Protein AF-A0A7Y2HET6-F1 (afdb_monomer_lite)

Structure (mmCIF, N/CA/C/O backbone):
data_AF-A0A7Y2HET6-F1
#
_entry.id   AF-A0A7Y2HET6-F1
#
loop_
_atom_site.group_PDB
_atom_site.id
_atom_site.type_symbol
_atom_site.label_atom_id
_atom_site.label_alt_id
_atom_site.label_comp_id
_atom_site.label_asym_id
_atom_site.label_entity_id
_atom_site.label_seq_id
_atom_site.pdbx_PDB_ins_code
_atom_site.Cartn_x
_atom_site.Cartn_y
_atom_site.Cartn_z
_atom_site.occupancy
_atom_site.B_iso_or_equiv
_atom_site.auth_seq_id
_atom_site.auth_comp_id
_atom_site.auth_asym_id
_atom_site.auth_atom_id
_atom_site.pdbx_PDB_model_num
ATOM 1 N N . MET A 1 1 ? -26.409 -2.330 28.971 1.00 62.78 1 MET A N 1
ATOM 2 C CA . MET A 1 1 ? -26.628 -1.243 27.989 1.00 62.78 1 MET A CA 1
ATOM 3 C C . MET A 1 1 ? -25.480 -0.274 28.169 1.00 62.78 1 MET A C 1
ATOM 5 O O . MET A 1 1 ? -25.262 0.100 29.314 1.00 62.78 1 MET A O 1
ATOM 9 N N . ILE A 1 2 ? -24.763 0.069 27.095 1.00 73.62 2 ILE A N 1
ATOM 10 C CA . ILE A 1 2 ? -23.688 1.073 27.137 1.00 73.62 2 ILE A CA 1
ATOM 11 C C . ILE A 1 2 ? -24.313 2.404 27.571 1.00 73.62 2 ILE A C 1
ATOM 13 O O . ILE A 1 2 ? -25.259 2.877 26.932 1.00 73.62 2 ILE A O 1
ATOM 17 N N . LYS A 1 3 ? -23.857 2.949 28.698 1.00 78.44 3 LYS A N 1
ATOM 18 C CA . LYS A 1 3 ? -24.322 4.214 29.276 1.00 78.44 3 LYS A CA 1
ATOM 19 C C . LYS A 1 3 ? -23.621 5.396 28.619 1.00 78.44 3 LYS A C 1
ATOM 21 O O . LYS A 1 3 ? -24.258 6.436 28.439 1.00 78.44 3 LYS A O 1
ATOM 26 N N . ASN A 1 4 ? -22.355 5.232 28.233 1.00 85.12 4 ASN A N 1
ATOM 27 C CA . ASN A 1 4 ? -21.604 6.262 27.536 1.00 85.12 4 ASN A CA 1
ATOM 28 C C . ASN A 1 4 ? -22.112 6.412 26.084 1.00 85.12 4 ASN A C 1
ATOM 30 O O . ASN A 1 4 ? -21.939 5.536 25.234 1.00 85.12 4 ASN A O 1
ATOM 34 N N . GLN A 1 5 ? -22.783 7.534 25.799 1.00 87.88 5 GLN A N 1
ATOM 35 C CA . GLN A 1 5 ? -23.346 7.815 24.470 1.00 87.88 5 GLN A CA 1
ATOM 36 C C . GLN A 1 5 ? -22.262 8.033 23.410 1.00 87.88 5 GLN A C 1
ATOM 38 O O . GLN A 1 5 ? -22.479 7.694 22.248 1.00 87.88 5 GLN A O 1
ATOM 43 N N . GLU A 1 6 ? -21.108 8.570 23.805 1.00 86.88 6 GLU A N 1
ATOM 44 C CA . GLU A 1 6 ? -19.964 8.762 22.918 1.00 86.88 6 GLU A CA 1
ATOM 45 C C . GLU A 1 6 ? -19.372 7.411 22.521 1.00 86.88 6 GLU A C 1
ATOM 47 O O . GLU A 1 6 ? -19.274 7.125 21.332 1.00 86.88 6 GLU A O 1
ATOM 52 N N . LEU A 1 7 ? -19.115 6.527 23.491 1.00 88.62 7 LEU A N 1
ATOM 53 C CA . LEU A 1 7 ? -18.638 5.171 23.208 1.00 88.62 7 LEU A CA 1
ATOM 54 C C . LEU A 1 7 ? -19.602 4.420 22.283 1.00 88.62 7 LEU A C 1
ATOM 56 O O . LEU A 1 7 ? -19.187 3.810 21.299 1.00 88.62 7 LEU A O 1
ATOM 60 N N . ARG A 1 8 ? -20.909 4.498 22.560 1.00 87.69 8 ARG A N 1
ATOM 61 C CA . ARG A 1 8 ? -21.929 3.859 21.723 1.00 87.69 8 ARG A CA 1
ATOM 62 C C . ARG A 1 8 ? -21.895 4.377 20.285 1.00 87.69 8 ARG A C 1
ATOM 64 O O . ARG A 1 8 ? -22.008 3.574 19.365 1.00 87.69 8 ARG A O 1
ATOM 71 N N . LYS A 1 9 ? -21.781 5.692 20.092 1.00 89.88 9 LYS A N 1
ATOM 72 C CA . LYS A 1 9 ? -21.712 6.302 18.761 1.00 89.88 9 LYS A CA 1
ATOM 73 C C . LYS A 1 9 ? -20.455 5.839 18.024 1.00 89.88 9 LYS A C 1
ATOM 75 O O . LYS A 1 9 ? -20.559 5.327 16.914 1.00 89.88 9 LYS A O 1
ATOM 80 N N . THR A 1 10 ? -19.300 5.930 18.674 1.00 89.00 10 THR A N 1
ATOM 81 C CA . THR A 1 10 ? -18.011 5.577 18.074 1.00 89.00 10 THR A CA 1
ATOM 82 C C . THR A 1 10 ? -17.936 4.092 17.704 1.00 89.00 10 THR A C 1
ATOM 84 O O . THR A 1 10 ? -17.433 3.763 16.636 1.00 89.00 10 THR A O 1
ATOM 87 N N . LEU A 1 11 ? -18.499 3.191 18.519 1.00 89.88 11 LEU A N 1
ATOM 88 C CA . LEU A 1 11 ? -18.571 1.755 18.210 1.00 89.88 11 LEU A CA 1
ATOM 89 C C . LEU A 1 11 ? -19.487 1.419 17.025 1.00 89.88 11 LEU A C 1
ATOM 91 O O . LEU A 1 11 ? -19.273 0.403 16.369 1.00 89.88 11 LEU A O 1
ATOM 95 N N . ILE A 1 12 ? -20.514 2.234 16.766 1.00 91.69 12 ILE A N 1
ATOM 96 C CA . ILE A 1 12 ? -21.400 2.058 15.606 1.00 91.69 12 ILE A CA 1
ATOM 97 C C . ILE A 1 12 ? -20.713 2.544 14.325 1.00 91.69 12 ILE A C 1
ATOM 99 O O . ILE A 1 12 ? -20.874 1.918 13.284 1.00 91.69 12 ILE A O 1
ATOM 103 N N . GLU A 1 13 ? -19.962 3.643 14.402 1.00 91.25 13 GLU A N 1
ATOM 104 C CA . GLU A 1 13 ? -19.267 4.241 13.252 1.00 91.25 13 GLU A CA 1
ATOM 105 C C . GLU A 1 13 ? -18.008 3.460 12.852 1.00 91.25 13 GLU A C 1
ATOM 107 O O . GLU A 1 13 ? -17.721 3.320 11.668 1.00 91.25 13 GLU A O 1
ATOM 112 N N . TRP A 1 14 ? -17.289 2.905 13.833 1.00 91.81 14 TRP A N 1
ATOM 113 C CA . TRP A 1 14 ? -15.978 2.282 13.638 1.00 91.81 14 TRP A CA 1
ATOM 114 C C . TRP A 1 14 ? -15.902 1.229 12.516 1.00 91.81 14 TRP A C 1
ATOM 116 O O . TRP A 1 14 ? -14.957 1.292 11.731 1.00 91.81 14 TRP A O 1
ATOM 126 N N . PRO A 1 15 ? -16.848 0.276 12.382 1.00 92.50 15 PRO A N 1
ATOM 127 C CA . PRO A 1 15 ? -16.807 -0.686 11.283 1.00 92.50 15 PRO A CA 1
ATOM 128 C C . PRO A 1 15 ? -16.877 -0.028 9.900 1.00 92.50 15 PRO A C 1
ATOM 130 O O . PRO A 1 15 ? -16.197 -0.495 8.994 1.00 92.50 15 PRO A O 1
ATOM 133 N N . GLY A 1 16 ? -17.656 1.051 9.760 1.00 92.00 16 GLY A N 1
ATOM 134 C CA . GLY A 1 16 ? -17.790 1.789 8.504 1.00 92.00 16 GLY A CA 1
ATOM 135 C C . GLY A 1 16 ? -16.494 2.493 8.121 1.00 92.00 16 GLY A C 1
ATOM 136 O O . GLY A 1 16 ? -16.024 2.321 7.007 1.00 92.00 16 GLY A O 1
ATOM 137 N N . ASP A 1 17 ? -15.843 3.177 9.069 1.00 89.88 17 ASP A N 1
ATOM 138 C CA . ASP A 1 17 ? -14.570 3.855 8.777 1.00 89.88 17 ASP A CA 1
ATOM 139 C C . ASP A 1 17 ? -13.465 2.874 8.338 1.00 89.88 17 ASP A C 1
ATOM 141 O O . ASP A 1 17 ? -12.583 3.219 7.552 1.00 89.88 17 ASP A O 1
ATOM 145 N N . VAL A 1 18 ? -13.484 1.648 8.876 1.00 90.31 18 VAL A N 1
ATOM 146 C CA . VAL A 1 18 ? -12.546 0.585 8.487 1.00 90.31 18 VAL A CA 1
ATOM 147 C C . VAL A 1 18 ? -12.884 0.035 7.102 1.00 90.31 18 VAL A C 1
ATOM 149 O O . VAL A 1 18 ? -11.973 -0.213 6.314 1.00 90.31 18 VAL A O 1
ATOM 152 N N . GLU A 1 19 ? -14.167 -0.172 6.805 1.00 91.62 19 GLU A N 1
ATOM 153 C CA . GLU A 1 19 ? -14.625 -0.657 5.500 1.00 91.62 19 GLU A CA 1
ATOM 154 C C . GLU A 1 19 ? -14.312 0.351 4.386 1.00 91.62 19 GLU A C 1
ATOM 156 O O . GLU A 1 19 ? -13.726 -0.044 3.378 1.00 91.62 19 GLU A O 1
ATOM 161 N N . ASP A 1 20 ? -14.573 1.641 4.621 1.00 89.50 20 ASP A N 1
ATOM 162 C CA . ASP A 1 20 ? -14.265 2.732 3.690 1.00 89.50 20 ASP A CA 1
ATOM 163 C C . ASP A 1 20 ? -12.764 2.767 3.352 1.00 89.50 20 ASP A C 1
ATOM 165 O O . ASP A 1 20 ? -12.378 2.816 2.183 1.00 89.50 20 ASP A O 1
ATOM 169 N N . MET A 1 21 ? -11.893 2.648 4.363 1.00 88.75 21 MET A N 1
ATOM 170 C CA . MET A 1 21 ? -10.444 2.617 4.142 1.00 88.75 21 MET A CA 1
ATOM 171 C C . MET A 1 21 ? -10.014 1.401 3.301 1.00 88.75 21 MET A C 1
ATOM 173 O O . MET A 1 21 ? -9.165 1.522 2.415 1.00 88.75 21 MET A O 1
ATOM 177 N N . ILE A 1 22 ? -10.579 0.218 3.568 1.00 87.56 22 ILE A N 1
ATOM 178 C CA . ILE A 1 22 ? -10.263 -1.002 2.810 1.00 87.56 22 ILE A CA 1
ATOM 179 C C . ILE A 1 22 ? -10.725 -0.865 1.355 1.00 87.56 22 ILE A C 1
ATOM 181 O O . ILE A 1 22 ? -9.989 -1.244 0.440 1.00 87.56 22 ILE A O 1
ATOM 185 N N . GLU A 1 23 ? -11.930 -0.342 1.132 1.00 86.94 23 GLU A N 1
ATOM 186 C CA . GLU A 1 23 ? -12.464 -0.113 -0.208 1.00 86.94 23 GLU A CA 1
ATOM 187 C C . GLU A 1 23 ? -11.559 0.839 -1.003 1.00 86.94 23 GLU A C 1
ATOM 189 O O . GLU A 1 23 ? -11.174 0.527 -2.137 1.00 86.94 23 GLU A O 1
ATOM 194 N N . ASP A 1 24 ? -11.148 1.949 -0.393 1.00 85.06 24 ASP A N 1
ATOM 195 C CA . ASP A 1 24 ? -10.268 2.928 -1.025 1.00 85.06 24 ASP A CA 1
ATOM 196 C C . ASP A 1 24 ? -8.893 2.343 -1.371 1.00 85.06 24 ASP A C 1
ATOM 198 O O . ASP A 1 24 ? -8.395 2.560 -2.481 1.00 85.06 24 ASP A O 1
ATOM 202 N N . GLU A 1 25 ? -8.290 1.538 -0.491 1.00 82.62 25 GLU A N 1
ATOM 203 C CA . GLU A 1 25 ? -7.021 0.861 -0.789 1.00 82.62 25 GLU A CA 1
ATOM 204 C C . GLU A 1 25 ? -7.140 -0.117 -1.966 1.00 82.62 25 GLU A C 1
ATOM 206 O O . GLU A 1 25 ? -6.276 -0.139 -2.851 1.00 82.62 25 GLU A O 1
ATOM 211 N N . ILE A 1 26 ? -8.220 -0.904 -2.020 1.00 84.00 26 ILE A N 1
ATOM 212 C CA . ILE A 1 26 ? -8.471 -1.844 -3.122 1.00 84.00 26 ILE A CA 1
ATOM 213 C C . ILE A 1 26 ? -8.661 -1.085 -4.440 1.00 84.00 26 ILE A C 1
ATOM 215 O O . ILE A 1 26 ? -8.072 -1.456 -5.463 1.00 84.00 26 ILE A O 1
ATOM 219 N N . ASN A 1 27 ? -9.452 -0.012 -4.425 1.00 82.06 27 ASN A N 1
ATOM 220 C CA . ASN A 1 27 ? -9.710 0.815 -5.600 1.00 82.06 27 ASN A CA 1
ATOM 221 C C . ASN A 1 27 ? -8.422 1.475 -6.113 1.00 82.06 27 ASN A C 1
ATOM 223 O O . ASN A 1 27 ? -8.139 1.461 -7.316 1.00 82.06 27 ASN A O 1
ATOM 227 N N . GLN A 1 28 ? -7.591 1.997 -5.208 1.00 79.06 28 GLN A N 1
ATOM 228 C CA . GLN A 1 28 ? -6.291 2.567 -5.558 1.00 79.06 28 GLN A CA 1
ATOM 229 C C . GLN A 1 28 ? -5.345 1.519 -6.158 1.00 79.06 28 GLN A C 1
ATOM 231 O O . GLN A 1 28 ? -4.668 1.805 -7.154 1.00 79.06 28 GLN A O 1
ATOM 236 N N . ASP A 1 29 ? -5.308 0.300 -5.613 1.00 75.12 29 ASP A N 1
ATOM 237 C CA . ASP A 1 29 ? -4.490 -0.777 -6.177 1.00 75.12 29 ASP A CA 1
ATOM 238 C C . ASP A 1 29 ? -4.888 -1.049 -7.634 1.00 75.12 29 ASP A C 1
ATOM 240 O O . ASP A 1 29 ? -4.036 -1.073 -8.522 1.00 75.12 29 ASP A O 1
ATOM 244 N N . GLN A 1 30 ? -6.186 -1.148 -7.922 1.00 75.81 30 GLN A N 1
ATOM 245 C CA . GLN A 1 30 ? -6.675 -1.417 -9.276 1.00 75.81 30 GLN A CA 1
ATOM 246 C C . GLN A 1 30 ? -6.338 -0.297 -10.271 1.00 75.81 30 GLN A C 1
ATOM 248 O O . GLN A 1 30 ? -5.902 -0.579 -11.391 1.00 75.81 30 GLN A O 1
ATOM 253 N N . ILE A 1 31 ? -6.497 0.967 -9.869 1.00 75.56 31 ILE A N 1
ATOM 254 C CA . ILE A 1 31 ? -6.308 2.120 -10.762 1.00 75.56 31 ILE A CA 1
ATOM 255 C C . ILE A 1 31 ? -4.825 2.350 -11.073 1.00 75.56 31 ILE A C 1
ATOM 257 O O . ILE A 1 31 ? -4.468 2.638 -12.217 1.00 75.56 31 ILE A O 1
ATOM 261 N N . TYR A 1 32 ? -3.945 2.219 -10.078 1.00 71.62 32 TYR A N 1
ATOM 262 C CA . TYR A 1 32 ? -2.557 2.668 -10.211 1.00 71.62 32 TYR A CA 1
ATOM 263 C C . TYR A 1 32 ? -1.552 1.526 -10.359 1.00 71.62 32 TYR A C 1
ATOM 265 O O . TYR A 1 32 ? -0.531 1.703 -11.031 1.00 71.62 32 TYR A O 1
ATOM 273 N N . ARG A 1 33 ? -1.815 0.336 -9.801 1.00 74.25 33 ARG A N 1
ATOM 274 C CA . ARG A 1 33 ? -0.872 -0.792 -9.893 1.00 74.25 33 ARG A CA 1
ATOM 275 C C . ARG A 1 33 ? -0.799 -1.370 -11.293 1.00 74.25 33 ARG A C 1
ATOM 277 O O . ARG A 1 33 ? 0.293 -1.752 -11.701 1.00 74.25 33 ARG A O 1
ATOM 284 N N . GLY A 1 34 ? -1.912 -1.415 -12.028 1.00 79.81 34 GLY A N 1
ATOM 285 C CA . GLY A 1 34 ? -1.947 -1.908 -13.409 1.00 79.81 34 GLY A CA 1
ATOM 286 C C . GLY A 1 34 ? -1.011 -1.111 -14.328 1.00 79.81 34 GLY A C 1
ATOM 287 O O . GLY A 1 34 ? 0.001 -1.655 -14.772 1.00 79.81 34 GLY A O 1
ATOM 288 N N . PRO A 1 35 ? -1.258 0.197 -14.532 1.00 82.94 35 PRO A N 1
ATOM 289 C CA . PRO A 1 35 ? -0.413 1.043 -15.375 1.00 82.94 35 PRO A CA 1
ATOM 290 C C . PRO A 1 35 ? 1.044 1.119 -14.909 1.00 82.94 35 PRO A C 1
ATOM 292 O O . PRO A 1 35 ? 1.960 1.154 -15.733 1.00 82.94 35 PRO A O 1
ATOM 295 N N . TYR A 1 36 ? 1.275 1.130 -13.592 1.00 82.88 36 TYR A N 1
ATOM 296 C CA . TYR A 1 36 ? 2.622 1.125 -13.026 1.00 82.88 36 TYR A CA 1
ATOM 297 C C . TYR A 1 36 ? 3.359 -0.181 -13.343 1.00 82.88 36 TYR A C 1
ATOM 299 O O . TYR A 1 36 ? 4.473 -0.145 -13.863 1.00 82.88 36 TYR A O 1
ATOM 307 N N . LYS A 1 37 ? 2.725 -1.336 -13.109 1.00 83.56 37 LYS A N 1
ATOM 308 C CA . LYS A 1 37 ? 3.277 -2.655 -13.444 1.00 83.56 37 LYS A CA 1
ATOM 309 C C . LYS A 1 37 ? 3.563 -2.765 -14.939 1.00 83.56 37 LYS A C 1
ATOM 311 O O . LYS A 1 37 ? 4.658 -3.186 -15.302 1.00 83.56 37 LYS A O 1
ATOM 316 N N . ASP A 1 38 ? 2.629 -2.338 -15.784 1.00 86.62 38 ASP A N 1
ATOM 317 C CA . ASP A 1 38 ? 2.774 -2.367 -17.241 1.00 86.62 38 ASP A CA 1
ATOM 318 C C . ASP A 1 38 ? 3.935 -1.500 -17.732 1.00 86.62 38 ASP A C 1
ATOM 320 O O . ASP A 1 38 ? 4.612 -1.855 -18.698 1.00 86.62 38 ASP A O 1
ATOM 324 N N . PHE A 1 39 ? 4.197 -0.369 -17.071 1.00 88.94 39 PHE A N 1
ATOM 325 C CA . PHE A 1 39 ? 5.369 0.441 -17.376 1.00 88.94 39 PHE A CA 1
ATOM 326 C C . PHE A 1 39 ? 6.664 -0.252 -16.940 1.00 88.94 39 PHE A C 1
ATOM 328 O O . PHE A 1 39 ? 7.622 -0.302 -17.719 1.00 88.94 39 PHE A O 1
ATOM 335 N N . LEU A 1 40 ? 6.699 -0.793 -15.716 1.00 87.25 40 LEU A N 1
ATOM 336 C CA . LEU A 1 40 ? 7.888 -1.444 -15.167 1.00 87.25 40 LEU A CA 1
ATOM 337 C C . LEU A 1 40 ? 8.317 -2.639 -16.017 1.00 87.25 40 LEU A C 1
ATOM 339 O O . LEU A 1 40 ? 9.484 -2.714 -16.374 1.00 87.25 40 LEU A O 1
ATOM 343 N N . VAL A 1 41 ? 7.399 -3.515 -16.434 1.00 86.44 41 VAL A N 1
ATOM 344 C CA . VAL A 1 41 ? 7.752 -4.704 -17.241 1.00 86.44 41 VAL A CA 1
ATOM 345 C C . VAL A 1 41 ? 8.304 -4.370 -18.633 1.00 86.44 41 VAL A C 1
ATOM 347 O O . VAL A 1 41 ? 8.899 -5.231 -19.273 1.00 86.44 41 VAL A O 1
ATOM 350 N N . ARG A 1 42 ? 8.114 -3.136 -19.123 1.00 87.75 42 ARG A N 1
ATOM 351 C CA . ARG A 1 42 ? 8.690 -2.671 -20.399 1.00 87.75 42 ARG A CA 1
ATOM 352 C C . ARG A 1 42 ? 10.129 -2.185 -20.269 1.00 87.75 42 ARG A C 1
ATOM 354 O O . ARG A 1 42 ? 10.818 -2.114 -21.280 1.00 87.75 42 ARG A O 1
ATOM 361 N N . HIS A 1 43 ? 10.558 -1.822 -19.063 1.00 88.19 43 HIS A N 1
ATOM 362 C CA . HIS A 1 43 ? 11.853 -1.179 -18.834 1.00 88.19 43 HIS A CA 1
ATOM 363 C C . HIS A 1 43 ? 12.732 -1.937 -17.843 1.00 88.19 43 HIS A C 1
ATOM 365 O O . HIS A 1 43 ? 13.940 -1.746 -17.857 1.00 88.19 43 HIS A O 1
ATOM 371 N N . LEU A 1 44 ? 12.163 -2.780 -16.985 1.00 87.50 44 LEU A N 1
ATOM 372 C CA . LEU A 1 44 ? 12.875 -3.491 -15.933 1.00 87.50 44 LEU A CA 1
ATOM 373 C C . LEU A 1 44 ? 12.772 -5.000 -16.132 1.00 87.50 44 LEU A C 1
ATOM 375 O O . LEU A 1 44 ? 11.707 -5.541 -16.437 1.00 87.50 44 LEU A O 1
ATOM 379 N N . SER A 1 45 ? 13.892 -5.682 -15.910 1.00 85.31 45 SER A N 1
ATOM 380 C CA . SER A 1 45 ? 13.924 -7.137 -15.854 1.00 85.31 45 SER A CA 1
ATOM 381 C C . SER A 1 45 ? 13.329 -7.632 -14.539 1.00 85.31 45 SER A C 1
ATOM 383 O O . SER A 1 45 ? 13.624 -7.105 -13.463 1.00 85.31 45 SER A O 1
ATOM 385 N N . TRP A 1 46 ? 12.556 -8.718 -14.605 1.00 76.94 46 TRP A N 1
ATOM 386 C CA . TRP A 1 46 ? 12.036 -9.370 -13.403 1.00 76.94 46 TRP A CA 1
ATOM 387 C C . TRP A 1 46 ? 13.171 -9.920 -12.516 1.00 76.94 46 TRP A C 1
ATOM 389 O O . TRP A 1 46 ? 13.059 -9.898 -11.293 1.00 76.94 46 TRP A O 1
ATOM 399 N N . SER A 1 47 ? 14.294 -10.342 -13.112 1.00 75.69 47 SER A N 1
ATOM 400 C CA . SER A 1 47 ? 15.479 -10.787 -12.360 1.00 75.69 47 SER A CA 1
ATOM 401 C C . SER A 1 47 ? 16.100 -9.667 -11.522 1.00 75.69 47 SER A C 1
ATOM 403 O O . SER A 1 47 ? 16.640 -9.924 -10.451 1.00 75.69 47 SER A O 1
ATOM 405 N N . ASP A 1 48 ? 16.002 -8.421 -11.992 1.00 73.62 48 ASP A N 1
ATOM 406 C CA . ASP A 1 48 ? 16.576 -7.265 -11.301 1.00 73.62 48 ASP A CA 1
ATOM 407 C C . ASP A 1 48 ? 15.619 -6.735 -10.225 1.00 73.62 48 ASP A C 1
ATOM 409 O O . ASP A 1 48 ? 16.056 -6.222 -9.194 1.00 73.62 48 ASP A O 1
ATOM 413 N N . MET A 1 49 ? 14.308 -6.868 -10.455 1.00 72.06 49 MET A N 1
ATOM 414 C CA . MET A 1 49 ? 13.274 -6.401 -9.533 1.00 72.06 49 MET A CA 1
ATOM 415 C C . MET A 1 49 ? 13.004 -7.366 -8.366 1.00 72.06 49 MET A C 1
ATOM 417 O O . MET A 1 49 ? 12.728 -6.898 -7.262 1.00 72.06 49 MET A O 1
ATOM 421 N N . ILE A 1 50 ? 13.061 -8.689 -8.574 1.00 70.06 50 ILE A N 1
ATOM 422 C CA . ILE A 1 50 ? 12.886 -9.682 -7.503 1.00 70.06 50 ILE A CA 1
ATOM 423 C C . ILE A 1 50 ? 14.139 -10.537 -7.355 1.00 70.06 50 ILE A C 1
ATOM 425 O O . ILE A 1 50 ? 14.481 -11.334 -8.223 1.00 70.06 50 ILE A O 1
ATOM 429 N N . LYS A 1 51 ? 14.749 -10.452 -6.169 1.00 64.31 51 LYS A N 1
ATOM 430 C CA . LYS A 1 51 ? 15.819 -11.365 -5.746 1.00 64.31 51 LYS A CA 1
ATOM 431 C C . LYS A 1 51 ? 15.274 -12.663 -5.149 1.00 64.31 51 LYS A C 1
ATOM 433 O O . LYS A 1 51 ? 15.840 -13.721 -5.372 1.00 64.31 51 LYS A O 1
ATOM 438 N N . SER A 1 52 ? 14.165 -12.604 -4.423 1.00 63.31 52 SER A N 1
ATOM 439 C CA . SER A 1 52 ? 13.444 -13.779 -3.931 1.00 63.31 52 SER A CA 1
ATOM 440 C C . SER A 1 52 ? 11.987 -13.412 -3.681 1.00 63.31 52 SER A C 1
ATOM 442 O O . SER A 1 52 ? 11.682 -12.279 -3.304 1.00 63.31 52 SER A O 1
ATOM 444 N N . TYR A 1 53 ? 11.074 -14.353 -3.917 1.00 66.56 53 TYR A N 1
ATOM 445 C CA . TYR A 1 53 ? 9.671 -14.174 -3.564 1.00 66.56 53 TYR A CA 1
ATOM 446 C C . TYR A 1 53 ? 9.024 -15.492 -3.162 1.00 66.56 53 TYR A C 1
ATOM 448 O O . TYR A 1 53 ? 9.305 -16.558 -3.710 1.00 66.56 53 TYR A O 1
ATOM 456 N N . SER A 1 54 ? 8.134 -15.383 -2.186 1.00 57.25 54 SER A N 1
ATOM 457 C CA . SER A 1 54 ? 7.207 -16.425 -1.778 1.00 57.25 54 SER A CA 1
ATOM 458 C C . SER A 1 54 ? 5.869 -16.163 -2.457 1.00 57.25 54 SER A C 1
ATOM 460 O O . SER A 1 54 ? 5.318 -15.072 -2.307 1.00 57.25 54 SER A O 1
ATOM 462 N N . ASN A 1 55 ? 5.347 -17.140 -3.194 1.00 57.06 55 ASN A N 1
ATOM 463 C CA . ASN A 1 55 ? 3.995 -17.056 -3.735 1.00 57.06 55 ASN A CA 1
ATOM 464 C C . ASN A 1 55 ? 3.039 -17.827 -2.813 1.00 57.06 55 ASN A C 1
ATOM 466 O O . ASN A 1 55 ? 3.166 -19.043 -2.658 1.00 57.06 55 ASN A O 1
ATOM 470 N N . ASP A 1 56 ? 2.109 -17.112 -2.187 1.00 57.25 56 ASP A N 1
ATOM 471 C CA . ASP A 1 56 ? 1.051 -17.653 -1.329 1.00 57.25 56 ASP A CA 1
ATOM 472 C C . ASP A 1 56 ? -0.184 -18.115 -2.125 1.00 57.25 56 ASP A C 1
ATOM 474 O O . ASP A 1 56 ? -1.043 -18.809 -1.587 1.00 57.25 56 ASP A O 1
ATOM 478 N N . GLN A 1 57 ? -0.249 -17.818 -3.428 1.00 56.03 57 GLN A N 1
ATOM 479 C CA . GLN A 1 57 ? -1.353 -18.196 -4.318 1.00 56.03 57 GLN A CA 1
ATOM 480 C C . GLN A 1 57 ? -1.191 -19.583 -4.957 1.00 56.03 57 GLN A C 1
ATOM 482 O O . GLN A 1 57 ? -1.945 -19.945 -5.865 1.00 56.03 57 GLN A O 1
ATOM 487 N N . VAL A 1 58 ? -0.215 -20.387 -4.523 1.00 56.56 58 VAL A N 1
ATOM 488 C CA . VAL A 1 58 ? -0.050 -21.743 -5.053 1.00 56.56 58 VAL A CA 1
ATOM 489 C C . VAL A 1 58 ? -0.910 -22.716 -4.255 1.00 56.56 58 VAL A C 1
ATOM 491 O O . VAL A 1 58 ? -0.852 -22.773 -3.032 1.00 56.56 58 VAL A O 1
ATOM 494 N N . ARG A 1 59 ? -1.680 -23.539 -4.975 1.00 57.69 59 ARG A N 1
ATOM 495 C CA . ARG A 1 59 ? -2.642 -24.541 -4.470 1.00 57.69 59 ARG A CA 1
ATOM 496 C C . ARG A 1 59 ? -2.081 -25.551 -3.442 1.00 57.69 59 ARG A C 1
ATOM 498 O O . ARG A 1 59 ? -2.843 -26.384 -2.964 1.00 57.69 59 ARG A O 1
ATOM 505 N N . PHE A 1 60 ? -0.779 -25.522 -3.138 1.00 60.72 60 PHE A N 1
ATOM 506 C CA . PHE A 1 60 ? -0.028 -26.561 -2.424 1.00 60.72 60 PHE A CA 1
ATOM 507 C C . PHE A 1 60 ? 0.996 -26.014 -1.399 1.00 60.72 60 PHE A C 1
ATOM 509 O O . PHE A 1 60 ? 2.071 -26.592 -1.263 1.00 60.72 60 PHE A O 1
ATOM 516 N N . ASN A 1 61 ? 0.651 -24.959 -0.647 1.00 60.59 61 ASN A N 1
ATOM 517 C CA . ASN A 1 61 ? 1.504 -24.212 0.307 1.00 60.59 61 ASN A CA 1
ATOM 518 C C . ASN A 1 61 ? 2.455 -23.187 -0.334 1.00 60.59 61 ASN A C 1
ATOM 520 O O . ASN A 1 61 ? 2.664 -23.179 -1.546 1.00 60.59 61 ASN A O 1
ATOM 524 N N . ILE A 1 62 ? 3.018 -22.315 0.518 1.00 64.06 62 ILE A N 1
ATOM 525 C CA . ILE A 1 62 ? 3.985 -21.271 0.156 1.00 64.06 62 ILE A CA 1
ATOM 526 C C . ILE A 1 62 ? 5.189 -21.916 -0.537 1.00 64.06 62 ILE A C 1
ATOM 528 O O . ILE A 1 62 ? 5.992 -22.599 0.101 1.00 64.06 62 ILE A O 1
ATOM 532 N N . ILE A 1 63 ? 5.327 -21.675 -1.840 1.00 62.09 63 ILE A N 1
ATOM 533 C CA . ILE A 1 63 ? 6.522 -22.060 -2.591 1.00 62.09 63 ILE A CA 1
ATOM 534 C C . ILE A 1 63 ? 7.495 -20.888 -2.534 1.00 62.09 63 ILE A C 1
ATOM 5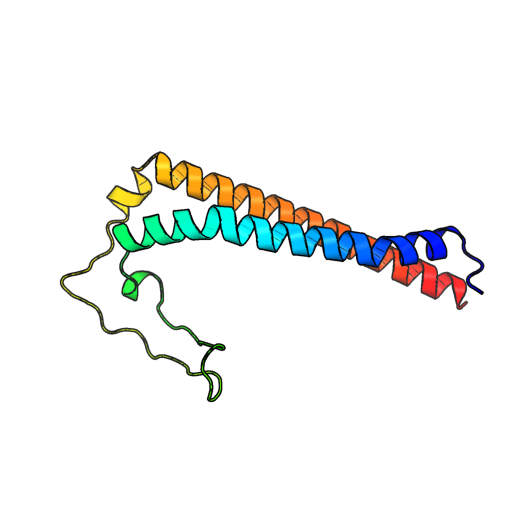36 O O . ILE A 1 63 ? 7.191 -19.792 -3.013 1.00 62.09 63 ILE A O 1
ATOM 540 N N . SER A 1 64 ? 8.667 -21.128 -1.946 1.00 61.38 64 SER A N 1
ATOM 541 C CA . SER A 1 64 ? 9.815 -20.238 -2.100 1.00 61.38 64 SER A CA 1
ATOM 542 C C . SER A 1 64 ? 10.428 -20.503 -3.467 1.00 61.38 64 SER A C 1
ATOM 544 O O . SER A 1 64 ? 10.853 -21.625 -3.741 1.00 61.38 64 SER A O 1
ATOM 546 N N . LEU A 1 65 ? 10.448 -19.494 -4.332 1.00 63.88 65 LEU A N 1
ATOM 547 C CA . LEU A 1 65 ? 11.204 -19.564 -5.575 1.00 63.88 65 LEU A CA 1
ATOM 548 C C . LEU A 1 65 ? 12.618 -19.046 -5.305 1.00 63.88 65 LEU A C 1
ATOM 550 O O . LEU A 1 65 ? 12.786 -17.928 -4.810 1.00 63.88 65 LEU A O 1
ATOM 554 N N . ASP A 1 66 ? 13.619 -19.870 -5.621 1.00 65.44 66 ASP A N 1
ATOM 555 C CA . ASP A 1 66 ? 15.018 -19.439 -5.660 1.00 65.44 66 ASP A CA 1
ATOM 556 C C . ASP A 1 66 ? 15.183 -18.272 -6.651 1.00 65.44 66 ASP A C 1
ATOM 558 O O . ASP A 1 66 ? 14.345 -18.064 -7.536 1.00 65.44 66 ASP A O 1
ATOM 562 N N . THR A 1 67 ? 16.263 -17.499 -6.499 1.00 64.88 67 THR A N 1
ATOM 563 C CA . THR A 1 67 ? 16.626 -16.389 -7.401 1.00 64.88 67 THR A CA 1
ATOM 564 C C . THR A 1 67 ? 16.412 -16.785 -8.858 1.00 64.88 67 THR A C 1
ATOM 566 O O . THR A 1 67 ? 16.974 -17.786 -9.314 1.00 64.88 67 THR A O 1
ATOM 569 N N . MET A 1 68 ? 15.624 -15.999 -9.600 1.00 67.50 68 MET A N 1
ATOM 570 C CA . MET A 1 68 ? 15.469 -16.239 -11.032 1.00 67.50 68 MET A CA 1
ATOM 571 C C . MET A 1 68 ? 16.838 -16.140 -11.720 1.00 67.50 68 MET A C 1
ATOM 573 O O . MET A 1 68 ? 17.594 -15.214 -11.420 1.00 67.50 68 MET A O 1
ATOM 577 N N . PRO A 1 69 ? 17.171 -17.071 -12.633 1.00 70.12 69 PRO A N 1
ATOM 578 C CA . PRO A 1 69 ? 18.430 -17.007 -13.356 1.00 70.12 69 PRO A CA 1
ATOM 579 C C . PRO A 1 69 ? 18.496 -15.707 -14.160 1.00 70.12 69 PRO A C 1
ATOM 581 O O . PRO A 1 69 ? 17.512 -15.309 -14.790 1.00 70.12 69 PRO A O 1
ATOM 584 N N . GLU A 1 70 ? 19.654 -15.047 -14.138 1.00 67.50 70 GLU A N 1
ATOM 585 C CA . GLU A 1 70 ? 19.869 -13.838 -14.931 1.00 67.50 70 GLU A CA 1
ATOM 586 C C . GLU A 1 70 ? 19.615 -14.120 -16.417 1.00 67.50 70 GLU A C 1
ATOM 588 O O . GLU A 1 70 ? 20.104 -15.102 -16.983 1.00 67.50 70 GLU A O 1
ATOM 593 N N . ASN A 1 71 ? 18.860 -13.234 -17.068 1.00 72.88 71 ASN A N 1
ATOM 594 C CA . ASN A 1 71 ? 18.668 -13.272 -18.509 1.00 72.88 71 ASN A CA 1
ATOM 595 C C . ASN A 1 71 ? 19.630 -12.273 -19.164 1.00 72.88 71 ASN A C 1
ATOM 597 O O . ASN A 1 71 ? 19.490 -11.065 -19.008 1.00 72.88 71 ASN A O 1
ATOM 601 N N . SER A 1 72 ? 20.603 -12.766 -19.930 1.00 75.19 72 SER A N 1
ATOM 602 C CA . SER A 1 72 ? 21.622 -11.916 -20.561 1.00 75.19 72 SER A CA 1
ATOM 603 C C . SER A 1 72 ? 21.076 -10.976 -21.646 1.00 75.19 72 SER A C 1
ATOM 605 O O . SER A 1 72 ? 21.744 -9.994 -21.984 1.00 75.19 72 SER A O 1
ATOM 607 N N . ILE A 1 73 ? 19.880 -11.262 -22.175 1.00 79.62 73 ILE A N 1
ATOM 608 C CA . ILE A 1 73 ? 19.193 -10.486 -23.215 1.00 79.62 73 ILE A CA 1
ATOM 609 C C . ILE A 1 73 ? 18.297 -9.411 -22.587 1.00 79.62 73 ILE A C 1
ATOM 611 O O . ILE A 1 73 ? 18.254 -8.285 -23.079 1.00 79.62 73 ILE A O 1
ATOM 615 N N . ILE A 1 74 ? 17.589 -9.741 -21.504 1.00 79.25 74 ILE A N 1
ATOM 616 C CA . ILE A 1 74 ? 16.643 -8.837 -20.841 1.00 79.25 74 ILE A CA 1
ATOM 617 C C . ILE A 1 74 ? 17.355 -8.141 -19.683 1.00 79.25 74 ILE A C 1
ATOM 619 O O . ILE A 1 74 ? 17.529 -8.717 -18.613 1.00 79.25 74 ILE A O 1
ATOM 623 N N . LYS A 1 75 ? 17.751 -6.886 -19.899 1.00 83.81 75 LYS A N 1
ATOM 624 C CA . LYS A 1 75 ? 18.381 -6.037 -18.881 1.00 83.81 75 LYS A CA 1
ATOM 625 C C . LYS A 1 75 ? 17.485 -4.858 -18.554 1.00 83.81 75 LYS A C 1
ATOM 627 O O . LYS A 1 75 ? 16.817 -4.334 -19.443 1.00 83.81 75 LYS A O 1
ATOM 632 N N . SER A 1 76 ? 17.504 -4.425 -17.300 1.00 88.44 76 SER A N 1
ATOM 633 C CA . SER A 1 76 ? 16.801 -3.204 -16.919 1.00 88.44 76 SER A CA 1
ATOM 634 C C . SER A 1 76 ? 17.444 -1.961 -17.535 1.00 88.44 76 SER A C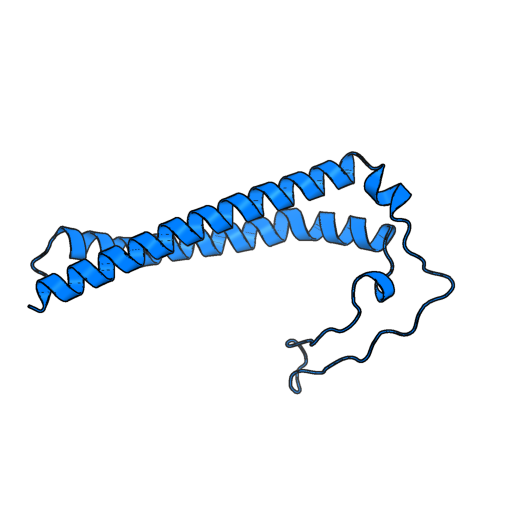 1
ATOM 636 O O . SER A 1 76 ? 18.654 -1.759 -17.429 1.00 88.44 76 SER A O 1
ATOM 638 N N . ASP A 1 77 ? 16.617 -1.088 -18.102 1.00 90.38 77 ASP A N 1
ATOM 639 C CA . ASP A 1 77 ? 16.966 0.261 -18.537 1.00 90.38 77 ASP A CA 1
ATOM 640 C C . ASP A 1 77 ? 16.345 1.293 -17.584 1.00 90.38 77 ASP A C 1
ATOM 642 O O . ASP A 1 77 ? 15.307 1.915 -17.835 1.00 90.38 77 ASP A O 1
ATOM 646 N N . TYR A 1 78 ? 17.004 1.464 -16.437 1.00 88.00 78 TYR A N 1
ATOM 647 C CA . TYR A 1 78 ? 16.597 2.440 -15.428 1.00 88.00 78 TYR A CA 1
ATOM 648 C C . TYR A 1 78 ? 16.663 3.881 -15.945 1.00 88.00 78 TYR A C 1
ATOM 650 O O . TYR A 1 78 ? 15.904 4.727 -15.476 1.00 88.00 78 TYR A O 1
ATOM 658 N N . TYR A 1 79 ? 17.544 4.177 -16.904 1.00 93.00 79 TYR A N 1
ATOM 659 C CA . TYR A 1 79 ? 17.676 5.523 -17.453 1.00 93.00 79 TYR A CA 1
ATOM 660 C C . TYR A 1 79 ? 16.456 5.891 -18.301 1.00 93.00 79 TYR A C 1
ATOM 662 O O . TYR A 1 79 ? 15.877 6.962 -18.106 1.00 93.00 79 TYR A O 1
ATOM 670 N N . ALA A 1 80 ? 16.006 4.994 -19.183 1.00 90.88 80 ALA A N 1
ATOM 671 C CA . ALA A 1 80 ? 14.770 5.179 -19.943 1.00 90.88 80 ALA A CA 1
ATOM 672 C C . ALA A 1 80 ? 13.543 5.302 -19.023 1.00 90.88 80 ALA A C 1
ATOM 674 O O . ALA A 1 80 ? 12.689 6.163 -19.236 1.00 90.88 80 ALA A O 1
ATOM 675 N N . ALA A 1 81 ? 13.478 4.502 -17.952 1.00 88.19 81 ALA A N 1
ATOM 676 C CA . ALA A 1 81 ? 12.403 4.614 -16.970 1.00 88.19 81 ALA A CA 1
ATOM 677 C C . ALA A 1 81 ? 12.408 5.978 -16.252 1.00 88.19 81 ALA A C 1
ATOM 679 O O . ALA A 1 81 ? 11.391 6.668 -16.229 1.00 88.19 81 ALA A O 1
ATOM 680 N N . LEU A 1 82 ? 13.550 6.399 -15.700 1.00 91.31 82 LEU A N 1
ATOM 681 C CA . LEU A 1 82 ? 13.664 7.621 -14.892 1.00 91.31 82 LEU A CA 1
ATOM 682 C C . LEU A 1 82 ? 13.626 8.916 -15.712 1.00 91.31 82 LEU A C 1
ATOM 684 O O . LEU A 1 82 ? 13.339 9.974 -15.161 1.00 91.31 82 LEU A O 1
ATOM 688 N N . SER A 1 83 ? 13.885 8.847 -17.018 1.00 94.00 83 SER A N 1
ATOM 689 C CA . SER A 1 83 ? 13.724 9.982 -17.936 1.00 94.00 83 SER A CA 1
ATOM 690 C C . SER A 1 83 ? 12.288 10.143 -18.458 1.00 94.00 83 SER A C 1
ATOM 692 O O . SER A 1 83 ? 11.960 11.165 -19.063 1.00 94.00 83 SER A O 1
ATOM 694 N N . SER A 1 84 ? 11.401 9.177 -18.200 1.00 94.44 84 SER A N 1
ATOM 695 C CA . SER A 1 84 ? 10.002 9.228 -18.624 1.00 94.44 84 SER A CA 1
ATOM 696 C C . SER A 1 84 ? 9.150 10.056 -17.660 1.00 94.44 84 SER A C 1
ATOM 698 O O . SER A 1 84 ? 8.835 9.626 -16.551 1.00 94.44 84 SER A O 1
ATOM 700 N N . MET A 1 85 ? 8.681 11.224 -18.111 1.00 93.69 85 MET A N 1
ATOM 701 C CA . MET A 1 85 ? 7.738 12.054 -17.344 1.00 93.69 85 MET A CA 1
ATOM 702 C C . MET A 1 85 ? 6.461 11.284 -16.972 1.00 93.69 85 MET A C 1
ATOM 704 O O . MET A 1 85 ? 5.938 11.443 -15.873 1.00 93.69 85 MET A O 1
ATOM 708 N N . TYR A 1 86 ? 5.975 10.418 -17.866 1.00 90.75 86 TYR A N 1
ATOM 709 C CA . TYR A 1 86 ? 4.820 9.563 -17.594 1.00 90.75 86 TYR A CA 1
ATOM 710 C C . TYR A 1 86 ? 5.075 8.632 -16.402 1.00 90.75 86 TYR A C 1
ATOM 712 O O . TYR A 1 86 ? 4.245 8.544 -15.499 1.00 90.75 86 TYR A O 1
ATOM 720 N N . PHE A 1 87 ? 6.244 7.987 -16.364 1.00 90.94 87 PHE A N 1
ATOM 721 C CA . PHE A 1 87 ? 6.621 7.124 -15.248 1.00 90.94 87 PHE A CA 1
ATOM 722 C C . PHE A 1 87 ? 6.769 7.896 -13.944 1.00 90.94 87 PHE A C 1
ATOM 724 O O . PHE A 1 87 ? 6.260 7.457 -12.917 1.00 90.94 87 PHE A O 1
ATOM 731 N N . LEU A 1 88 ? 7.431 9.053 -13.986 1.00 92.06 88 LEU A N 1
ATOM 732 C CA . LEU A 1 88 ? 7.606 9.890 -12.803 1.00 92.06 88 LEU A CA 1
ATOM 733 C C . LEU A 1 88 ? 6.258 10.359 -12.243 1.00 92.06 88 LEU A C 1
ATOM 735 O O . LEU A 1 88 ? 6.073 10.325 -11.030 1.00 92.06 88 LEU A O 1
ATOM 739 N N . ASN A 1 89 ? 5.296 10.704 -13.103 1.00 90.62 89 ASN A N 1
ATOM 740 C CA . ASN A 1 89 ? 3.939 11.043 -12.675 1.00 90.62 89 ASN A CA 1
ATOM 741 C C . ASN A 1 89 ? 3.226 9.843 -12.038 1.00 90.62 89 ASN A C 1
ATOM 743 O O . ASN A 1 89 ? 2.663 9.988 -10.956 1.00 90.62 89 ASN A O 1
ATOM 747 N N . LEU A 1 90 ? 3.298 8.651 -12.647 1.00 89.75 90 LEU A N 1
ATOM 748 C CA . LEU A 1 90 ? 2.740 7.429 -12.051 1.00 89.75 90 LEU A CA 1
ATOM 749 C C . LEU A 1 90 ? 3.361 7.122 -10.682 1.00 89.75 90 LEU A C 1
ATOM 751 O O . LEU A 1 90 ? 2.648 6.816 -9.726 1.00 89.75 90 LEU A O 1
ATOM 755 N N . LEU A 1 91 ? 4.690 7.212 -10.580 1.00 89.12 91 LEU A N 1
ATOM 756 C CA . LEU A 1 91 ? 5.423 6.979 -9.341 1.00 89.12 91 LEU A CA 1
ATOM 757 C C . LEU A 1 91 ? 5.031 7.998 -8.268 1.00 89.12 91 LEU A C 1
ATOM 759 O O . LEU A 1 91 ? 4.821 7.621 -7.114 1.00 89.12 91 LEU A O 1
ATOM 763 N N . HIS A 1 92 ? 4.908 9.272 -8.643 1.00 90.19 92 HIS A N 1
ATOM 764 C CA . HIS A 1 92 ? 4.505 10.334 -7.732 1.00 90.19 92 HIS A CA 1
ATOM 765 C C . HIS A 1 92 ? 3.081 10.112 -7.218 1.00 90.19 92 HIS A C 1
ATOM 767 O O . HIS A 1 92 ? 2.891 10.064 -6.008 1.00 90.19 92 HIS A O 1
ATOM 773 N N . SER A 1 93 ? 2.112 9.861 -8.106 1.00 87.69 93 SER A N 1
ATOM 774 C CA . SER A 1 93 ? 0.729 9.561 -7.717 1.00 87.69 93 SER A CA 1
ATOM 775 C C . SER A 1 93 ? 0.649 8.370 -6.766 1.00 87.69 93 SER A C 1
ATOM 777 O O . SER A 1 93 ? 0.028 8.474 -5.712 1.00 87.69 93 SER A O 1
ATOM 779 N N . ARG A 1 94 ? 1.341 7.265 -7.076 1.00 87.38 94 ARG A N 1
ATOM 780 C CA . ARG A 1 94 ? 1.386 6.095 -6.189 1.00 87.38 94 ARG A CA 1
ATOM 781 C C . ARG A 1 94 ? 1.979 6.439 -4.822 1.00 87.38 94 ARG A C 1
ATOM 783 O O . ARG A 1 94 ? 1.458 6.002 -3.804 1.00 87.38 94 ARG A O 1
ATOM 790 N N . THR A 1 95 ? 3.049 7.230 -4.794 1.00 89.31 95 THR A N 1
ATOM 791 C CA . THR A 1 95 ? 3.690 7.656 -3.542 1.00 89.31 95 THR A CA 1
ATOM 792 C C . THR A 1 95 ? 2.743 8.505 -2.697 1.00 89.31 95 THR A C 1
ATOM 794 O O . THR A 1 95 ? 2.585 8.230 -1.511 1.00 89.31 95 THR A O 1
ATOM 797 N N . SER A 1 96 ? 2.078 9.492 -3.300 1.00 89.75 96 SER A N 1
ATOM 798 C CA . SER A 1 96 ? 1.109 10.352 -2.614 1.00 89.75 96 SER A CA 1
ATOM 799 C C . SER A 1 96 ? -0.050 9.556 -2.020 1.00 89.75 96 SER A C 1
ATOM 801 O O . SER A 1 96 ? -0.424 9.793 -0.878 1.00 89.75 96 SER A O 1
ATOM 803 N N . LEU A 1 97 ? -0.581 8.579 -2.754 1.00 86.38 97 LEU A N 1
ATOM 804 C CA . LEU A 1 97 ? -1.676 7.735 -2.276 1.00 86.38 97 LEU A CA 1
ATOM 805 C C . LEU A 1 97 ? -1.242 6.833 -1.118 1.00 86.38 97 LEU A C 1
ATOM 807 O O . LEU A 1 97 ? -1.912 6.796 -0.093 1.00 86.38 97 LEU A O 1
ATOM 811 N N . CYS A 1 98 ? -0.062 6.209 -1.209 1.00 86.94 98 CYS A N 1
ATOM 812 C CA . CYS A 1 98 ? 0.500 5.476 -0.074 1.00 86.94 98 CYS A CA 1
ATOM 813 C C . CYS A 1 98 ? 0.722 6.385 1.146 1.00 86.94 98 CYS A C 1
ATOM 815 O O . CYS A 1 98 ? 0.580 5.936 2.280 1.00 86.94 98 CYS A O 1
ATOM 817 N N . MET A 1 99 ? 1.095 7.654 0.954 1.00 89.81 99 MET A N 1
ATOM 818 C CA . MET A 1 99 ? 1.205 8.602 2.067 1.00 89.81 99 MET A CA 1
ATOM 819 C C . MET A 1 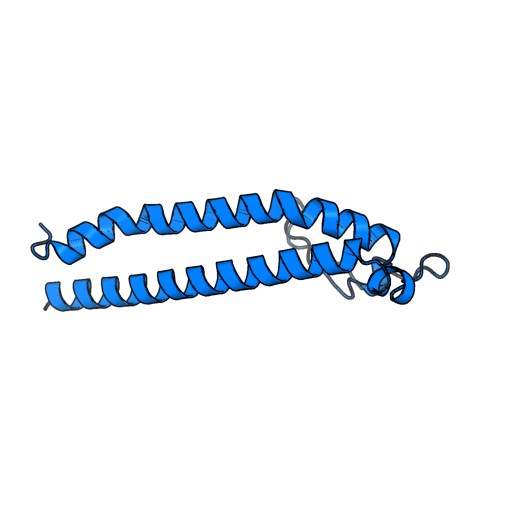99 ? -0.159 8.893 2.704 1.00 89.81 99 MET A C 1
ATOM 821 O O . MET A 1 99 ? -0.232 8.937 3.930 1.00 89.81 99 MET A O 1
ATOM 825 N N . ILE A 1 100 ? -1.212 9.054 1.898 1.00 88.19 100 ILE A N 1
ATOM 826 C CA . ILE A 1 100 ? -2.586 9.277 2.370 1.00 88.19 100 ILE A CA 1
ATOM 827 C C . ILE A 1 100 ? -3.096 8.057 3.148 1.00 88.19 100 ILE A C 1
ATOM 829 O O . ILE A 1 100 ? -3.439 8.212 4.317 1.00 88.19 100 ILE A O 1
ATOM 833 N N . SER A 1 101 ? -3.028 6.844 2.582 1.00 88.62 101 SER A N 1
ATOM 834 C CA . SER A 1 101 ? -3.510 5.631 3.273 1.00 88.62 101 SER A CA 1
ATOM 835 C C . SER A 1 101 ? -2.744 5.378 4.581 1.00 88.62 101 SER A C 1
ATOM 837 O O . SER A 1 101 ? -3.337 5.043 5.607 1.00 88.62 101 SER A O 1
ATOM 839 N N . ASN A 1 102 ? -1.434 5.661 4.625 1.00 90.56 102 ASN A N 1
ATOM 840 C CA . ASN A 1 102 ? -0.670 5.607 5.877 1.00 90.56 102 ASN A CA 1
ATOM 841 C C . ASN A 1 102 ? -1.170 6.622 6.919 1.00 90.56 102 ASN A C 1
ATOM 843 O O . ASN A 1 102 ? -1.166 6.336 8.119 1.00 90.56 102 ASN A O 1
ATOM 847 N N . GLN A 1 103 ? -1.560 7.826 6.497 1.00 92.25 103 GLN A N 1
ATOM 848 C CA . GLN A 1 103 ? -2.120 8.832 7.398 1.00 92.25 103 GLN A CA 1
ATOM 849 C C . GLN A 1 103 ? -3.496 8.407 7.918 1.00 92.25 103 GLN A C 1
ATOM 851 O O . GLN A 1 103 ? -3.707 8.458 9.129 1.00 92.25 103 GLN A O 1
ATOM 856 N N . GLU A 1 104 ? -4.383 7.927 7.050 1.00 89.75 104 GLU A N 1
ATOM 857 C CA . GLU A 1 104 ? -5.715 7.421 7.411 1.00 89.75 104 GLU A CA 1
ATOM 858 C C . GLU A 1 104 ? -5.624 6.220 8.356 1.00 89.75 104 GLU A C 1
ATOM 860 O O . GLU A 1 104 ? -6.251 6.217 9.415 1.00 89.75 104 GLU A O 1
ATOM 865 N N . THR A 1 105 ? -4.718 5.276 8.080 1.00 91.50 105 THR A N 1
ATOM 866 C CA . THR A 1 105 ? -4.394 4.164 8.988 1.00 91.50 105 THR A CA 1
ATOM 867 C C . THR A 1 105 ? -4.038 4.668 10.387 1.00 91.50 105 THR A C 1
ATOM 869 O O . THR A 1 105 ? -4.479 4.120 11.397 1.00 91.50 105 THR A O 1
ATOM 872 N N . ASN A 1 106 ? -3.208 5.711 10.476 1.00 93.38 106 ASN A N 1
ATOM 873 C CA . ASN A 1 106 ? -2.805 6.271 11.764 1.00 93.38 106 ASN A CA 1
ATOM 874 C C . ASN A 1 106 ? -3.965 6.983 12.474 1.00 93.38 106 ASN A C 1
ATOM 876 O O . ASN A 1 106 ? -4.015 6.967 13.703 1.00 93.38 106 ASN A O 1
ATOM 880 N N . VAL A 1 107 ? -4.894 7.588 11.730 1.00 93.44 107 VAL A N 1
ATOM 881 C CA . VAL A 1 107 ? -6.133 8.148 12.288 1.00 93.44 107 VAL A CA 1
ATOM 882 C C . VAL A 1 107 ? -7.007 7.033 12.860 1.00 93.44 107 VAL A C 1
ATOM 884 O O . VAL A 1 107 ? -7.433 7.142 14.010 1.00 93.44 107 VAL A O 1
ATOM 887 N N . LEU A 1 108 ? -7.201 5.935 12.123 1.00 93.69 108 LEU A N 1
ATOM 888 C CA . LEU A 1 108 ? -7.966 4.784 12.603 1.00 93.69 108 LEU A CA 1
ATOM 889 C C . LEU A 1 108 ? -7.333 4.159 13.848 1.00 93.69 108 LEU A C 1
ATOM 891 O O . LEU A 1 108 ? -8.034 3.909 14.823 1.00 93.69 108 LEU A O 1
ATOM 895 N N . LYS A 1 109 ? -6.007 3.982 13.879 1.00 93.56 109 LYS A N 1
ATOM 896 C CA . LYS A 1 109 ? -5.303 3.483 15.075 1.00 93.56 109 LYS A CA 1
ATOM 897 C C . LYS A 1 109 ? -5.582 4.339 16.308 1.00 93.56 109 LYS A C 1
ATOM 899 O O . LYS A 1 109 ? -5.964 3.801 17.340 1.00 93.56 109 LYS A O 1
ATOM 904 N N . LYS A 1 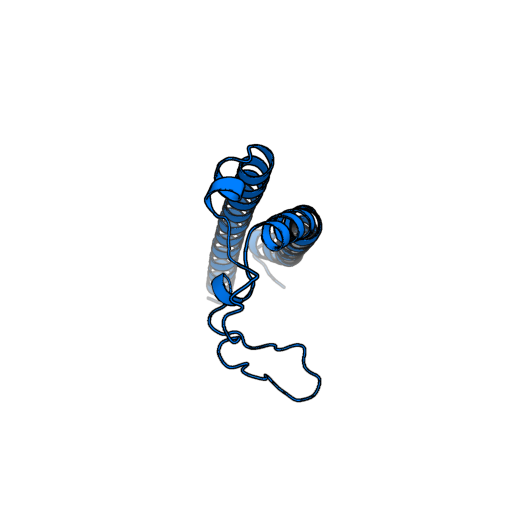110 ? -5.463 5.663 16.184 1.00 94.56 110 LYS A N 1
ATOM 905 C CA . LYS A 1 110 ? -5.768 6.587 17.287 1.00 94.56 110 LYS A CA 1
ATOM 906 C C . L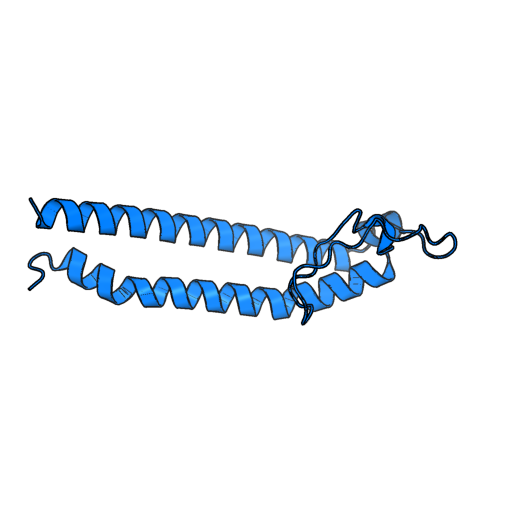YS A 1 110 ? -7.232 6.511 17.709 1.00 94.56 110 LYS A C 1
ATOM 908 O O . LYS A 1 110 ? -7.529 6.543 18.897 1.00 94.56 110 LYS A O 1
ATOM 913 N N . LYS A 1 111 ? -8.158 6.394 16.751 1.00 93.00 111 LYS A N 1
ATOM 914 C CA . LYS A 1 111 ? -9.584 6.213 17.052 1.00 93.00 111 LYS A CA 1
ATOM 915 C C . LYS A 1 111 ? -9.823 4.906 17.819 1.00 93.00 111 LYS A C 1
ATOM 917 O O . LYS A 1 111 ? -10.566 4.921 18.794 1.00 93.00 111 LYS A O 1
ATOM 922 N N . ALA A 1 112 ? -9.154 3.814 17.449 1.00 94.06 112 ALA A N 1
ATOM 923 C CA . ALA A 1 112 ? -9.214 2.549 18.182 1.00 94.06 112 ALA A CA 1
ATOM 924 C C . ALA A 1 112 ? -8.672 2.672 19.616 1.00 94.06 112 ALA A C 1
ATOM 926 O O . ALA A 1 112 ? -9.310 2.178 20.541 1.00 94.06 112 ALA A O 1
ATOM 927 N N . GLU A 1 113 ? -7.543 3.359 19.813 1.00 95.50 113 GLU A N 1
ATOM 928 C CA . GLU A 1 113 ? -6.979 3.633 21.145 1.00 95.50 113 GLU A CA 1
ATOM 929 C C . GLU A 1 113 ? -7.981 4.387 22.036 1.00 95.50 113 GLU A C 1
ATOM 931 O O . GLU A 1 113 ? -8.221 3.979 23.170 1.00 95.50 113 GLU A O 1
ATOM 936 N N . VAL A 1 114 ? -8.648 5.415 21.497 1.00 93.06 114 VAL A N 1
ATOM 937 C CA . VAL A 1 114 ? -9.698 6.164 22.213 1.00 93.06 114 VAL A CA 1
ATOM 938 C C . VAL A 1 114 ? -10.901 5.279 22.554 1.00 93.06 114 VAL A C 1
ATOM 940 O O . VAL A 1 114 ? -11.442 5.370 23.653 1.00 93.06 114 VAL A O 1
ATOM 943 N N . ILE A 1 115 ? -11.338 4.406 21.638 1.00 92.50 115 ILE A N 1
ATOM 944 C CA . ILE A 1 115 ? -12.431 3.456 21.914 1.00 92.50 115 ILE A CA 1
ATOM 945 C C . ILE A 1 115 ? -12.061 2.540 23.085 1.00 92.50 115 ILE A C 1
ATOM 947 O O . ILE A 1 115 ? -12.896 2.319 23.959 1.00 92.50 115 ILE A O 1
ATOM 951 N N . ILE A 1 116 ? -10.832 2.015 23.105 1.00 93.0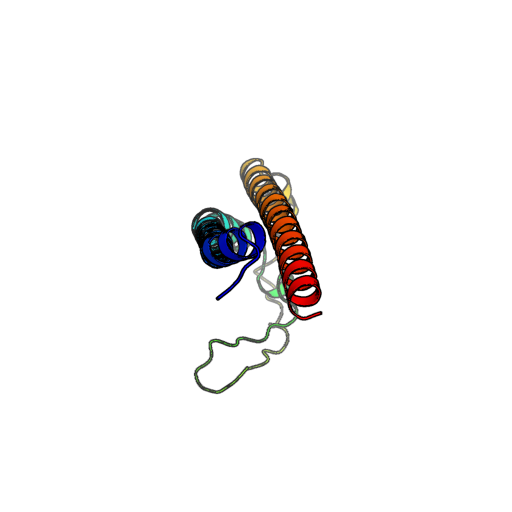0 116 ILE A N 1
ATOM 952 C CA . ILE A 1 116 ? -10.343 1.139 24.178 1.00 93.00 116 ILE A CA 1
ATOM 953 C C . ILE A 1 116 ? -10.374 1.879 25.518 1.00 93.00 116 ILE A C 1
ATOM 955 O O . ILE A 1 116 ? -10.966 1.370 26.465 1.00 93.00 116 ILE A O 1
ATOM 959 N N . GLU A 1 117 ? -9.838 3.099 25.574 1.00 93.12 117 GLU A N 1
ATOM 960 C CA . GLU A 1 117 ? -9.848 3.926 26.788 1.00 93.12 117 GLU A CA 1
ATOM 961 C C . GLU A 1 117 ? -11.279 4.198 27.289 1.00 93.12 117 GLU A C 1
ATOM 963 O O . GLU A 1 117 ? -11.567 4.116 28.484 1.00 93.12 117 GLU A O 1
ATOM 968 N N . LEU A 1 118 ? -12.218 4.486 26.383 1.00 91.12 118 LEU A N 1
ATOM 969 C CA . LEU A 1 118 ? -13.625 4.694 26.737 1.00 91.12 118 LEU A CA 1
ATOM 970 C C . LEU A 1 118 ? -14.297 3.422 27.275 1.00 91.12 118 LEU A C 1
ATOM 972 O O . LEU A 1 118 ? -15.156 3.526 28.150 1.00 91.12 118 LEU A O 1
ATOM 976 N N . ILE A 1 119 ? -13.930 2.244 26.759 1.00 90.31 119 ILE A N 1
ATOM 977 C CA . ILE A 1 119 ? -14.415 0.953 27.269 1.00 90.31 119 ILE A CA 1
ATOM 978 C C . ILE A 1 119 ? -13.871 0.710 28.675 1.00 90.31 119 ILE A C 1
ATOM 980 O O . ILE A 1 119 ? -14.647 0.361 29.561 1.00 90.31 119 ILE A O 1
ATOM 984 N N . GLU A 1 120 ? -12.568 0.899 28.883 1.00 91.50 120 GLU A N 1
ATOM 985 C CA . GLU A 1 120 ? -11.918 0.704 30.185 1.00 91.50 120 GLU A CA 1
ATOM 986 C C . GLU A 1 120 ? -12.556 1.599 31.256 1.00 91.50 120 GLU A C 1
ATOM 988 O O . GLU A 1 120 ? -12.997 1.099 32.288 1.00 91.50 120 GLU A O 1
ATOM 993 N N . ASN A 1 121 ? -12.759 2.883 30.947 1.00 88.94 121 ASN A N 1
ATOM 994 C CA . ASN A 1 121 ? -13.416 3.838 31.844 1.00 88.94 121 ASN A CA 1
ATOM 995 C C . ASN A 1 121 ? -14.892 3.521 32.157 1.00 88.94 121 ASN A C 1
ATOM 997 O O . ASN A 1 121 ? -15.434 4.055 33.121 1.00 88.94 121 ASN A O 1
ATOM 1001 N N . GLU A 1 122 ? -15.589 2.740 31.322 1.00 86.44 122 GLU A N 1
ATOM 1002 C CA . GLU A 1 122 ? -16.980 2.334 31.583 1.00 86.44 122 GLU A CA 1
ATOM 1003 C C . GLU A 1 122 ? -17.079 1.014 32.368 1.00 86.44 122 GLU A C 1
ATOM 1005 O O . GLU A 1 122 ? -18.137 0.705 32.925 1.00 86.44 122 GLU A O 1
ATOM 1010 N N . LEU A 1 123 ? -16.002 0.225 32.387 1.00 84.69 123 LEU A N 1
ATOM 1011 C CA . LEU A 1 123 ? -15.916 -1.029 33.136 1.00 84.69 123 LEU A CA 1
ATOM 1012 C C . LEU A 1 123 ? -15.484 -0.826 34.596 1.00 84.69 123 LEU A C 1
ATOM 1014 O O . LEU A 1 123 ? -15.830 -1.674 35.425 1.00 84.69 123 LEU A O 1
ATOM 1018 N N . ASP A 1 124 ? -14.773 0.266 34.883 1.00 70.44 124 ASP A N 1
ATOM 1019 C CA . ASP A 1 124 ? -14.444 0.745 36.235 1.00 70.44 124 ASP A CA 1
ATOM 1020 C C . ASP A 1 124 ? -15.657 1.375 36.957 1.00 70.44 124 ASP A C 1
ATOM 1022 O O . ASP A 1 124 ? -15.809 1.131 38.182 1.00 70.44 124 ASP A O 1
#

Foldseek 3Di:
DDPDPVLVVLVVCLVVLVVVLVVLVVVCCVPQVVVLVVLCVVAADPLVVDQWDWDCPDPPGTDTDHRDDDDPVDHHDVVVQVPDPVNVVSVVVNVVVVVVSVVSVVVSVVSVVVSVVSVVVRVD

Sequence (124 aa):
MIKNQELRKTLIEWPGDVEDMIEDEINQDQIYRGPYKDFLVRHLSWSDMIKSYSNDQVRFNIISLDTMPENSIIKSDYYAALSSMYFLNLLHSRTSLCMISNQETNVLKKKAEVIIELIENELD

pLDDT: mean 82.66, std 11.0, range [56.03, 95.5]

Secondary structure (DSSP, 8-state):
----HHHHHHHHHHHHHHHHHHHHHHHHIIIIIHHHHHHHHHHS-HHHH-S-EEES-STTS-EEEP-PPP-SS----HHHHHH-HHHHHHHHHHHHHHHHHHHHHHHHHHHHHHHHHHHHHHH-

Radius of gyration: 21.98 Å; chains: 1; bounding box: 48×39×60 Å